Protein AF-A0A0R3X7F3-F1 (afdb_monomer)

Mean predicted aligned error: 5.24 Å

Foldseek 3Di:
DDDLVPDPDDDDDDDPDQVVQLVRPQKDFDQDPNDTDIDGHGSVSVVVVVVVVVVVVVVVVVVVVVVVVVVD

Radius of gyration: 18.01 Å; Cα contacts (8 Å, |Δi|>4): 47; chains: 1; bounding box: 44×20×51 Å

Structure (mmCIF, N/CA/C/O backbone):
data_AF-A0A0R3X7F3-F1
#
_entry.id   AF-A0A0R3X7F3-F1
#
loop_
_atom_site.group_PDB
_atom_site.id
_atom_site.type_symbol
_atom_site.label_atom_id
_atom_site.label_alt_id
_atom_site.label_comp_id
_atom_site.label_asym_id
_atom_site.label_entity_id
_atom_site.label_seq_id
_atom_site.pdbx_PDB_ins_code
_atom_site.Cartn_x
_atom_site.Cartn_y
_atom_site.Cartn_z
_atom_site.occupancy
_atom_site.B_iso_or_equiv
_atom_site.auth_seq_id
_atom_site.auth_comp_id
_atom_site.auth_asym_id
_atom_site.auth_atom_id
_atom_site.pdbx_PDB_model_num
ATOM 1 N N . MET A 1 1 ? -20.841 8.262 17.320 1.00 46.53 1 MET A N 1
ATOM 2 C CA . MET A 1 1 ? -19.604 8.218 16.514 1.00 46.53 1 MET A CA 1
ATOM 3 C C . MET A 1 1 ? -19.111 6.780 16.558 1.00 46.53 1 MET A C 1
ATOM 5 O O . MET A 1 1 ? -18.829 6.301 17.648 1.00 46.53 1 ME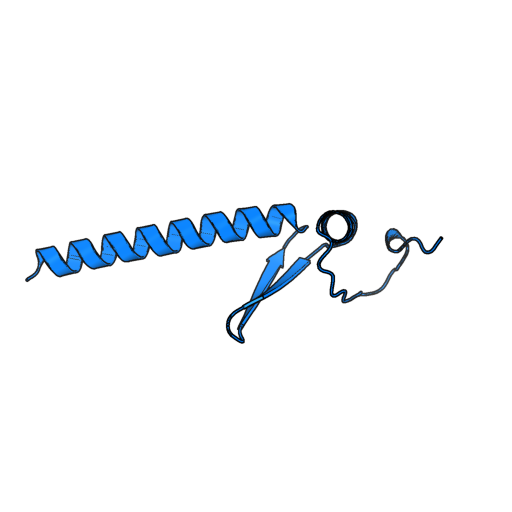T A O 1
ATOM 9 N N . LEU A 1 2 ? -19.163 6.051 15.441 1.00 55.44 2 LEU A N 1
ATOM 10 C CA . LEU A 1 2 ? -18.667 4.671 15.373 1.00 55.44 2 LEU A CA 1
ATOM 11 C C . LEU A 1 2 ? -17.136 4.730 15.329 1.00 55.44 2 LEU A C 1
ATOM 13 O O . LEU A 1 2 ? -16.579 5.281 14.385 1.00 55.44 2 LEU A O 1
ATOM 17 N N . SER A 1 3 ? -16.468 4.227 16.366 1.00 67.62 3 SER A N 1
ATOM 18 C CA . SER A 1 3 ? -15.012 4.060 16.373 1.00 67.62 3 SER A CA 1
ATOM 19 C C . SER A 1 3 ? -14.690 2.710 15.738 1.00 67.62 3 SER A C 1
ATOM 21 O O . SER A 1 3 ? -14.875 1.662 16.360 1.00 67.62 3 SER A O 1
ATOM 23 N N . PHE A 1 4 ? -14.242 2.732 14.482 1.00 69.88 4 PHE A N 1
ATOM 24 C CA . PHE A 1 4 ? -13.817 1.524 13.766 1.00 69.88 4 PHE A CA 1
ATOM 25 C C . PHE A 1 4 ? -12.610 0.845 14.432 1.00 69.88 4 PHE A C 1
ATOM 27 O O . PHE A 1 4 ? -12.466 -0.369 14.339 1.00 69.88 4 PHE A O 1
ATOM 34 N N . GLU A 1 5 ? -11.816 1.599 15.194 1.00 68.12 5 GLU A N 1
ATOM 35 C CA . GLU A 1 5 ? -10.659 1.112 15.959 1.00 68.12 5 GLU A CA 1
ATOM 36 C C . GLU A 1 5 ? -11.035 0.111 17.064 1.00 68.12 5 GLU A C 1
ATOM 38 O O . GLU A 1 5 ? -10.211 -0.688 17.500 1.00 68.12 5 GLU A O 1
ATOM 43 N N . THR A 1 6 ? -12.289 0.129 17.529 1.00 79.25 6 THR A N 1
ATOM 44 C CA . THR A 1 6 ? -12.763 -0.766 18.602 1.00 79.25 6 THR A CA 1
ATOM 45 C C . THR A 1 6 ? -13.318 -2.098 18.094 1.00 79.25 6 THR A C 1
ATOM 47 O O . THR A 1 6 ? -13.682 -2.966 18.896 1.00 79.25 6 THR A O 1
ATOM 50 N N . TRP A 1 7 ? -13.390 -2.287 16.773 1.00 85.50 7 TRP A N 1
ATOM 51 C CA . TRP A 1 7 ? -13.901 -3.515 16.178 1.00 85.50 7 TRP A CA 1
ATOM 52 C C . TRP A 1 7 ? -12.895 -4.659 16.334 1.00 85.50 7 TRP A C 1
ATOM 54 O O . TRP A 1 7 ? -11.754 -4.573 15.896 1.00 85.50 7 TRP A O 1
ATOM 64 N N . LYS A 1 8 ? -13.323 -5.764 16.955 1.00 86.50 8 LYS A N 1
ATOM 65 C CA . LYS A 1 8 ? -12.446 -6.914 17.253 1.00 86.50 8 LYS A CA 1
ATOM 66 C C . LYS A 1 8 ? -12.354 -7.948 16.125 1.00 86.50 8 LYS A C 1
ATOM 68 O O . LYS A 1 8 ? -11.622 -8.923 16.261 1.00 86.50 8 LYS A O 1
ATOM 73 N N . GLY A 1 9 ? -13.147 -7.791 15.067 1.00 89.88 9 GLY A N 1
ATOM 74 C CA . GLY A 1 9 ? -13.192 -8.717 13.937 1.00 89.88 9 GLY A CA 1
ATOM 75 C C . GLY A 1 9 ? -12.392 -8.229 12.731 1.00 89.88 9 GLY A C 1
ATOM 76 O O . GLY A 1 9 ? -11.799 -7.155 12.744 1.00 89.88 9 GLY A O 1
ATOM 77 N N . ILE A 1 10 ? -12.435 -9.009 11.653 1.00 92.25 10 ILE A N 1
ATOM 78 C CA . ILE A 1 10 ? -11.945 -8.569 10.343 1.00 92.25 10 ILE A CA 1
ATOM 79 C C . ILE A 1 10 ? -12.998 -7.652 9.723 1.00 92.25 10 ILE A C 1
ATOM 81 O O . ILE A 1 10 ? -14.196 -7.941 9.778 1.00 92.25 10 ILE A O 1
ATOM 85 N N . MET A 1 11 ? -12.547 -6.553 9.129 1.00 91.75 11 MET A N 1
ATOM 86 C CA . MET A 1 11 ? -13.384 -5.637 8.371 1.00 91.75 11 MET A CA 1
ATOM 87 C C . MET A 1 11 ? -12.785 -5.475 6.977 1.00 91.75 11 MET A C 1
ATOM 89 O O . MET A 1 11 ? -11.598 -5.197 6.841 1.00 91.75 11 MET A O 1
ATOM 93 N N . VAL A 1 12 ? -13.614 -5.648 5.949 1.00 94.38 12 VAL A N 1
ATOM 94 C CA . VAL A 1 12 ? -13.244 -5.329 4.568 1.00 94.38 12 VAL A CA 1
ATOM 95 C C . VAL A 1 12 ? -13.939 -4.032 4.203 1.00 94.38 12 VAL A C 1
ATOM 97 O O . VAL A 1 12 ? -15.165 -3.942 4.281 1.00 94.38 12 VAL A O 1
ATOM 100 N N . VAL A 1 13 ? -13.153 -3.029 3.824 1.00 93.94 13 VAL A N 1
ATOM 101 C CA . VAL A 1 13 ? -13.660 -1.708 3.454 1.00 93.94 13 VAL A CA 1
ATOM 102 C C . VAL A 1 13 ? -13.184 -1.357 2.056 1.00 93.94 13 VAL A C 1
ATOM 104 O O . VAL A 1 13 ? -12.028 -1.586 1.711 1.00 93.94 13 VAL A O 1
ATOM 107 N N . VAL A 1 14 ? -14.083 -0.781 1.262 1.00 95.31 14 VAL A N 1
ATOM 108 C CA . VAL A 1 14 ? -13.768 -0.188 -0.037 1.00 95.31 14 VAL A CA 1
ATOM 109 C C . VAL A 1 14 ? -14.009 1.308 0.086 1.00 95.31 14 VAL A C 1
ATOM 111 O O . VAL A 1 14 ? -15.119 1.737 0.395 1.00 95.31 14 VAL A O 1
ATOM 114 N N . SER A 1 15 ? -12.960 2.098 -0.114 1.00 94.81 15 SER A N 1
ATOM 115 C CA . SER A 1 15 ? -13.018 3.556 -0.067 1.00 94.81 15 SER A CA 1
ATOM 116 C C . SER A 1 15 ? -12.043 4.148 -1.077 1.00 94.81 15 SER A C 1
ATOM 118 O O . SER A 1 15 ? -11.039 3.526 -1.419 1.00 94.81 15 SER A O 1
ATOM 120 N N . HIS A 1 16 ? -12.339 5.360 -1.533 1.00 93.69 16 HIS A N 1
ATOM 121 C CA . HIS A 1 16 ? -11.416 6.190 -2.308 1.00 93.69 16 HIS A CA 1
ATOM 122 C C . HIS A 1 16 ? -10.780 7.308 -1.459 1.00 93.69 16 HIS A C 1
ATOM 124 O O . HIS A 1 16 ? -9.959 8.067 -1.967 1.00 93.69 16 HIS A O 1
ATOM 130 N N . ASP A 1 17 ? -11.150 7.421 -0.179 1.00 96.12 17 ASP A N 1
ATOM 131 C CA . ASP A 1 17 ? -10.578 8.392 0.757 1.00 96.12 17 ASP A CA 1
ATOM 132 C C . ASP A 1 17 ? -9.278 7.846 1.365 1.00 96.12 17 ASP A C 1
ATOM 134 O O . ASP A 1 17 ? -9.284 6.906 2.162 1.00 96.12 17 ASP A O 1
ATOM 138 N N . GLN A 1 18 ? -8.161 8.459 0.981 1.00 95.25 18 GLN A N 1
ATOM 139 C CA . GLN A 1 18 ? -6.820 8.051 1.397 1.00 95.25 18 GLN A CA 1
ATOM 140 C C . GLN A 1 18 ? -6.572 8.287 2.889 1.00 95.25 18 GLN A C 1
ATOM 142 O O . GLN A 1 18 ? -5.956 7.448 3.538 1.00 95.25 18 GLN A O 1
ATOM 147 N N . ALA A 1 19 ? -7.069 9.395 3.452 1.00 95.50 19 ALA A N 1
ATOM 148 C CA . ALA A 1 19 ? -6.868 9.720 4.863 1.00 95.50 19 ALA A CA 1
ATOM 149 C C . ALA A 1 19 ? -7.625 8.735 5.757 1.00 95.50 19 ALA A C 1
ATOM 151 O O . ALA A 1 19 ? -7.100 8.269 6.767 1.00 95.50 19 ALA A O 1
ATOM 152 N N . PHE A 1 20 ? -8.839 8.367 5.346 1.00 94.00 20 PHE A N 1
ATOM 153 C CA . PHE A 1 20 ? -9.605 7.323 6.011 1.00 94.00 20 PHE A CA 1
ATOM 154 C C . PHE A 1 20 ? -8.897 5.9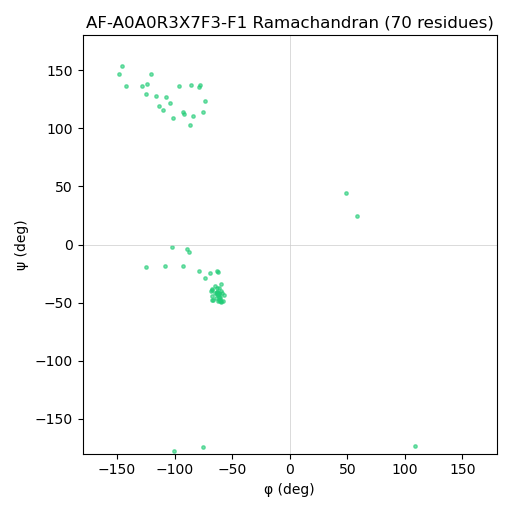65 5.946 1.00 94.00 20 PHE A C 1
ATOM 156 O O . PHE A 1 20 ? -8.742 5.317 6.977 1.00 94.00 20 PHE A O 1
ATOM 163 N N . LEU A 1 21 ? -8.435 5.543 4.762 1.00 95.00 21 LEU A N 1
ATOM 164 C CA . LEU A 1 21 ? -7.717 4.274 4.616 1.00 95.00 21 LEU A CA 1
ATOM 165 C C . LEU A 1 21 ? -6.425 4.259 5.438 1.00 95.00 21 LEU A C 1
ATOM 167 O O . LEU A 1 21 ? -6.173 3.275 6.122 1.00 95.00 21 LEU A O 1
ATOM 171 N N . ASN A 1 22 ? -5.664 5.354 5.452 1.00 95.94 22 ASN A N 1
ATOM 172 C CA . ASN A 1 22 ? -4.479 5.471 6.301 1.00 95.94 22 ASN A CA 1
ATOM 173 C C . ASN A 1 22 ? -4.789 5.331 7.792 1.00 95.94 22 ASN A C 1
ATOM 175 O O . ASN A 1 22 ? -3.980 4.788 8.534 1.00 95.94 22 ASN A O 1
ATOM 179 N N . ALA A 1 23 ? -5.951 5.805 8.243 1.00 93.50 23 ALA A N 1
ATOM 180 C CA . ALA A 1 23 ? -6.314 5.745 9.652 1.00 93.50 23 ALA A CA 1
ATOM 181 C C . ALA A 1 23 ? -6.698 4.332 10.128 1.00 93.50 23 ALA A C 1
ATOM 183 O O . ALA A 1 23 ? -6.536 4.037 11.310 1.00 93.50 23 ALA A O 1
ATOM 184 N N . ILE A 1 24 ? -7.235 3.473 9.251 1.00 92.69 24 ILE A N 1
ATOM 185 C CA . ILE A 1 24 ? -7.848 2.199 9.677 1.00 92.69 24 ILE A CA 1
ATOM 186 C C . ILE A 1 24 ? -7.288 0.942 9.004 1.00 92.69 24 ILE A C 1
ATOM 188 O O . ILE A 1 24 ? -7.527 -0.160 9.502 1.00 92.69 24 ILE A O 1
ATOM 192 N N . ALA A 1 25 ? -6.621 1.065 7.856 1.00 94.56 25 ALA A N 1
ATOM 193 C CA . ALA A 1 25 ? -6.177 -0.089 7.088 1.00 94.56 25 ALA A CA 1
ATOM 194 C C . ALA A 1 25 ? -4.902 -0.688 7.688 1.00 94.56 25 ALA A C 1
ATOM 196 O O . ALA A 1 25 ? -3.950 0.011 8.024 1.00 94.56 25 ALA A O 1
ATOM 197 N N . THR A 1 26 ? -4.886 -2.011 7.791 1.00 95.81 26 THR A N 1
ATOM 198 C CA . THR A 1 26 ? -3.718 -2.804 8.204 1.00 95.81 26 THR A CA 1
ATOM 199 C C . THR A 1 26 ? -3.105 -3.581 7.040 1.00 95.81 26 THR A C 1
ATOM 201 O O . THR A 1 26 ? -1.947 -4.002 7.111 1.00 95.81 26 THR A O 1
ATOM 204 N N . ASP A 1 27 ? -3.881 -3.744 5.970 1.00 97.19 27 ASP A N 1
ATOM 205 C CA . ASP A 1 27 ? -3.528 -4.366 4.705 1.00 97.19 27 ASP A CA 1
ATOM 206 C C . ASP A 1 27 ? -4.321 -3.670 3.584 1.00 97.19 27 ASP A C 1
ATOM 208 O O . ASP A 1 27 ? -5.478 -3.281 3.778 1.00 97.19 27 ASP A O 1
ATOM 212 N N . ILE A 1 28 ? -3.730 -3.564 2.394 1.00 97.81 28 ILE A N 1
ATOM 213 C CA . ILE A 1 28 ? -4.376 -3.053 1.183 1.00 97.81 28 ILE A CA 1
ATOM 214 C C . ILE A 1 28 ? -4.450 -4.169 0.147 1.00 97.81 28 ILE A C 1
ATOM 216 O O . ILE A 1 28 ? -3.443 -4.776 -0.214 1.00 97.81 28 ILE A O 1
ATOM 220 N N . ILE A 1 29 ? -5.650 -4.409 -0.377 1.00 97.31 29 ILE A N 1
ATOM 221 C CA . ILE A 1 29 ? -5.855 -5.244 -1.561 1.00 97.31 29 ILE A CA 1
ATOM 222 C C . ILE A 1 29 ? -6.059 -4.307 -2.749 1.00 97.31 29 ILE A C 1
ATOM 224 O O . ILE A 1 29 ? -7.089 -3.645 -2.867 1.00 97.31 29 ILE A O 1
ATOM 228 N N . HIS A 1 30 ? -5.071 -4.249 -3.634 1.00 96.50 30 HIS A N 1
ATOM 229 C CA . HIS A 1 30 ? -5.098 -3.414 -4.823 1.00 96.50 30 HIS A CA 1
ATOM 230 C C . HIS A 1 30 ? -5.649 -4.209 -6.011 1.00 96.50 30 HIS A C 1
ATOM 232 O O . HIS A 1 30 ? -5.036 -5.175 -6.468 1.00 96.50 30 HIS A O 1
ATOM 238 N N . LEU A 1 31 ? -6.817 -3.795 -6.509 1.00 95.00 31 LEU A N 1
ATOM 239 C CA . LEU A 1 31 ? -7.440 -4.355 -7.7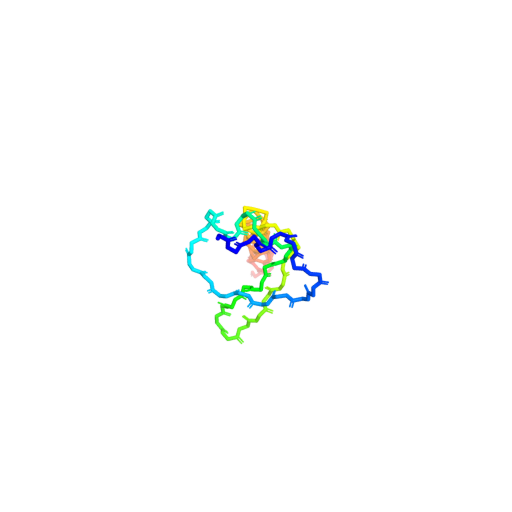05 1.00 95.00 31 LEU A CA 1
ATOM 240 C C . LEU A 1 31 ? -7.018 -3.555 -8.941 1.00 95.00 31 LEU A C 1
ATOM 242 O O . LEU A 1 31 ? -7.440 -2.415 -9.122 1.00 95.00 31 LEU A O 1
ATOM 246 N N . VAL A 1 32 ? -6.235 -4.171 -9.824 1.00 93.19 32 VAL A N 1
ATOM 247 C CA . VAL A 1 32 ? -5.814 -3.570 -11.096 1.00 93.19 32 VAL A CA 1
ATOM 248 C C . VAL A 1 32 ? -5.789 -4.624 -12.197 1.00 93.19 32 VAL A C 1
ATOM 250 O O . VAL A 1 32 ? -5.327 -5.738 -11.980 1.00 93.19 32 VAL A O 1
ATOM 253 N N . ALA A 1 33 ? -6.306 -4.295 -13.386 1.00 94.25 33 ALA A N 1
ATOM 254 C CA . ALA A 1 33 ? -6.313 -5.193 -14.550 1.00 94.25 33 ALA A CA 1
ATOM 255 C C . ALA A 1 33 ? -6.829 -6.622 -14.245 1.00 94.25 33 ALA A C 1
ATOM 257 O O . ALA A 1 33 ? -6.234 -7.614 -14.666 1.00 94.25 33 ALA A O 1
ATOM 258 N N . ASN A 1 34 ? -7.933 -6.723 -13.493 1.00 95.75 34 ASN A N 1
ATOM 259 C CA . ASN A 1 34 ? -8.525 -7.984 -13.018 1.00 95.75 34 ASN A CA 1
ATOM 260 C C . ASN A 1 34 ? -7.584 -8.858 -12.164 1.00 95.75 34 ASN A C 1
ATOM 262 O O . ASN A 1 34 ? -7.771 -10.071 -12.081 1.00 95.75 34 ASN A O 1
ATOM 266 N N . ARG A 1 35 ? -6.583 -8.255 -11.517 1.00 95.12 35 ARG A N 1
ATOM 267 C CA . ARG A 1 35 ? -5.684 -8.908 -10.560 1.00 95.12 35 ARG A CA 1
ATOM 268 C C . ARG A 1 35 ? -5.776 -8.241 -9.198 1.00 95.12 35 ARG A C 1
ATOM 270 O O . ARG A 1 35 ? -5.994 -7.035 -9.113 1.00 95.12 35 ARG A O 1
ATOM 277 N N . LEU A 1 36 ? -5.613 -9.047 -8.155 1.00 96.19 36 LEU A N 1
ATOM 278 C CA . LEU A 1 36 ? -5.583 -8.605 -6.767 1.00 96.19 36 LEU A CA 1
ATOM 279 C C . LEU A 1 36 ? -4.160 -8.770 -6.241 1.00 96.19 36 LEU A C 1
ATOM 281 O O . LEU A 1 36 ? -3.680 -9.896 -6.125 1.00 96.19 36 LEU A O 1
ATOM 285 N N . ASP A 1 37 ? -3.525 -7.653 -5.908 1.00 95.50 37 ASP A N 1
ATOM 286 C CA . ASP A 1 37 ? -2.216 -7.620 -5.263 1.00 95.50 37 ASP A CA 1
ATOM 287 C C . ASP A 1 37 ? -2.396 -7.190 -3.804 1.00 95.50 37 ASP A C 1
ATOM 289 O O . ASP A 1 37 ? -3.023 -6.165 -3.527 1.00 95.50 37 ASP A O 1
ATOM 293 N N . ALA A 1 38 ? -1.868 -7.973 -2.865 1.00 96.94 38 ALA A N 1
ATOM 294 C CA . ALA A 1 38 ? -1.953 -7.671 -1.440 1.00 96.94 38 ALA A CA 1
ATOM 295 C C . ALA A 1 38 ? -0.684 -6.966 -0.946 1.00 96.94 38 ALA A C 1
ATOM 297 O O . ALA A 1 38 ? 0.432 -7.391 -1.248 1.00 96.94 38 ALA A O 1
ATOM 298 N N . TYR A 1 39 ? -0.869 -5.924 -0.141 1.00 97.81 39 TYR A N 1
ATOM 299 C CA . TYR A 1 39 ? 0.186 -5.130 0.475 1.00 97.81 39 TYR A CA 1
ATOM 300 C C . TYR A 1 39 ? -0.063 -5.035 1.976 1.00 97.81 39 TYR A C 1
ATOM 302 O O . TYR A 1 39 ? -1.191 -4.811 2.409 1.00 97.81 39 TYR A O 1
ATOM 310 N N . ARG A 1 40 ? 0.996 -5.195 2.772 1.00 97.06 40 ARG A N 1
ATOM 311 C CA . ARG A 1 40 ? 0.932 -5.036 4.227 1.00 97.06 40 ARG A CA 1
ATOM 312 C C . ARG A 1 40 ? 1.126 -3.568 4.595 1.00 97.06 40 ARG A C 1
ATOM 314 O O . ARG A 1 40 ? 2.052 -2.941 4.085 1.00 97.06 40 ARG A O 1
ATOM 321 N N . GLY A 1 41 ? 0.330 -3.073 5.537 1.00 96.12 41 GLY A N 1
ATOM 322 C CA . GLY A 1 41 ? 0.406 -1.700 6.028 1.00 96.12 41 GLY A CA 1
ATOM 323 C C . GLY A 1 41 ? -0.769 -0.838 5.582 1.00 96.12 41 GLY A C 1
ATOM 324 O O . GLY A 1 41 ? -1.745 -1.322 5.008 1.00 96.12 41 GLY A O 1
ATOM 325 N N . ASP A 1 42 ? -0.654 0.444 5.902 1.00 96.88 42 ASP A N 1
ATOM 326 C CA . ASP A 1 42 ? -1.623 1.474 5.551 1.00 96.88 42 ASP A CA 1
ATOM 327 C C . ASP A 1 42 ? -1.540 1.865 4.060 1.00 96.88 42 ASP A C 1
ATOM 329 O O . ASP A 1 42 ? -0.835 1.247 3.251 1.00 96.88 42 ASP A O 1
ATOM 333 N N . TYR A 1 43 ? -2.302 2.886 3.670 1.00 97.19 43 TYR A N 1
ATOM 334 C CA . TYR A 1 43 ? -2.357 3.336 2.284 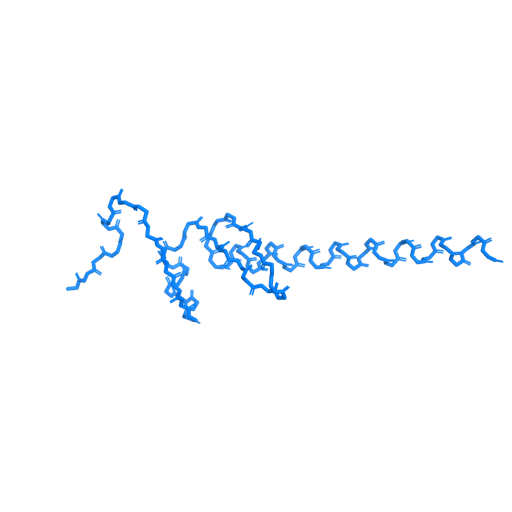1.00 97.19 43 TYR A CA 1
ATOM 335 C C . TYR A 1 43 ? -1.030 3.966 1.822 1.00 97.19 43 TYR A C 1
ATOM 337 O O . TYR A 1 43 ? -0.585 3.689 0.708 1.00 97.19 43 TYR A O 1
ATOM 345 N N . ASP A 1 44 ? -0.351 4.745 2.663 1.00 97.81 44 ASP A N 1
ATOM 346 C CA . ASP A 1 44 ? 0.947 5.349 2.338 1.00 97.81 44 ASP A CA 1
ATOM 347 C C . ASP A 1 44 ? 2.038 4.290 2.137 1.00 97.81 44 ASP A C 1
ATOM 349 O O . ASP A 1 44 ? 2.839 4.382 1.200 1.00 97.81 44 ASP A O 1
ATOM 353 N N . ALA A 1 45 ? 2.070 3.263 2.990 1.00 97.88 45 ALA A N 1
ATOM 354 C CA . ALA A 1 45 ? 2.965 2.122 2.838 1.00 97.88 45 ALA A CA 1
ATOM 355 C C . ALA A 1 45 ? 2.698 1.372 1.526 1.00 97.88 45 ALA A C 1
ATOM 357 O O . ALA A 1 45 ? 3.642 1.033 0.807 1.00 97.88 45 ALA A O 1
ATOM 358 N N .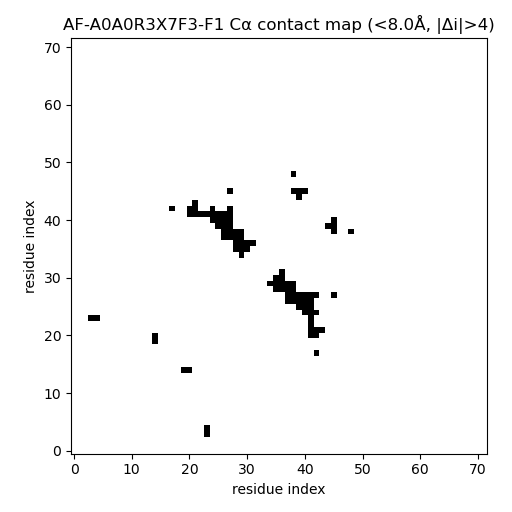 PHE A 1 46 ? 1.423 1.173 1.174 1.00 97.62 46 PHE A N 1
ATOM 359 C CA . PHE A 1 46 ? 1.027 0.606 -0.115 1.00 97.62 46 PHE A CA 1
ATOM 360 C C . PHE A 1 46 ? 1.556 1.430 -1.297 1.00 97.62 46 PHE A C 1
ATOM 362 O O . PHE A 1 46 ? 2.146 0.856 -2.215 1.00 97.62 46 PHE A O 1
ATOM 369 N N . VAL A 1 47 ? 1.376 2.755 -1.285 1.00 97.12 47 VAL A N 1
ATOM 370 C CA . VAL A 1 47 ? 1.822 3.629 -2.382 1.00 97.12 47 VAL A CA 1
ATOM 371 C C . VAL A 1 47 ? 3.330 3.510 -2.584 1.00 97.12 47 VAL A C 1
ATOM 373 O O . VAL A 1 47 ? 3.768 3.249 -3.704 1.00 97.12 47 VAL A O 1
ATOM 376 N N . LYS A 1 48 ? 4.113 3.597 -1.502 1.00 97.94 48 LYS A N 1
ATOM 377 C CA . LYS A 1 48 ? 5.577 3.456 -1.558 1.00 97.94 48 LYS A CA 1
ATOM 378 C C . LYS A 1 48 ? 5.999 2.095 -2.104 1.00 97.94 48 LYS A C 1
ATOM 380 O O . LYS A 1 48 ? 6.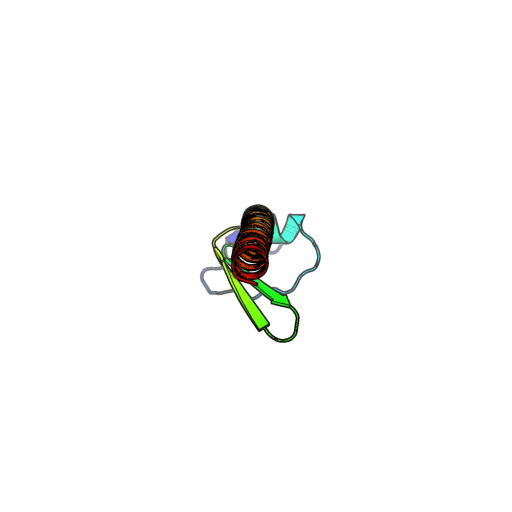783 2.024 -3.046 1.00 97.94 48 LYS A O 1
ATOM 385 N N . ALA A 1 49 ? 5.431 1.013 -1.569 1.00 97.56 49 A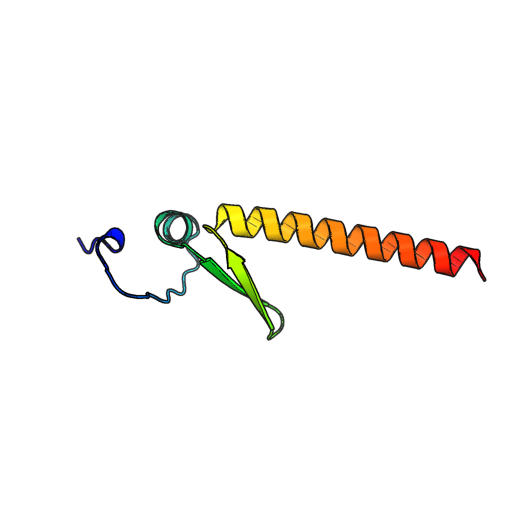LA A N 1
ATOM 386 C CA . ALA A 1 49 ? 5.745 -0.341 -2.017 1.00 97.56 49 ALA A CA 1
ATOM 387 C C . ALA A 1 49 ? 5.394 -0.556 -3.499 1.00 97.56 49 ALA A C 1
ATOM 389 O O . ALA A 1 49 ? 6.118 -1.235 -4.229 1.00 97.56 49 ALA A O 1
ATOM 390 N N . ARG A 1 50 ? 4.289 0.033 -3.970 1.00 96.12 50 ARG A N 1
ATOM 391 C CA . ARG A 1 50 ? 3.887 -0.019 -5.378 1.00 96.12 50 ARG A CA 1
ATOM 392 C C . ARG A 1 50 ? 4.852 0.756 -6.274 1.00 96.12 50 ARG A C 1
ATOM 394 O O . ARG A 1 50 ? 5.201 0.247 -7.335 1.00 96.12 50 ARG A O 1
ATOM 401 N N . GLU A 1 51 ? 5.267 1.955 -5.879 1.00 97.00 51 GLU A N 1
ATOM 402 C CA . GLU A 1 51 ? 6.243 2.755 -6.631 1.00 97.00 51 GLU A CA 1
ATOM 403 C C . GLU A 1 51 ? 7.586 2.030 -6.754 1.00 97.00 51 GLU A C 1
ATOM 405 O O . GLU A 1 51 ? 8.102 1.879 -7.861 1.00 97.00 51 GLU A O 1
ATOM 410 N N . GLU A 1 52 ? 8.107 1.494 -5.649 1.00 97.31 52 GLU A N 1
ATOM 411 C CA . GLU A 1 52 ? 9.339 0.701 -5.651 1.00 97.31 52 GLU A CA 1
ATOM 412 C C . GLU A 1 52 ? 9.229 -0.528 -6.561 1.00 97.31 52 GLU A C 1
ATOM 414 O O . GLU A 1 52 ? 10.155 -0.819 -7.322 1.00 97.31 52 GLU A O 1
ATOM 419 N N . ARG A 1 53 ? 8.083 -1.224 -6.540 1.00 95.25 53 ARG A N 1
ATOM 420 C CA . ARG A 1 53 ? 7.836 -2.374 -7.418 1.00 95.25 53 ARG A CA 1
ATOM 421 C C . ARG A 1 53 ? 7.902 -1.982 -8.893 1.00 95.25 53 ARG A C 1
ATOM 423 O O . ARG A 1 53 ? 8.605 -2.639 -9.653 1.00 95.25 53 ARG A O 1
ATOM 430 N N . LEU A 1 54 ? 7.222 -0.905 -9.286 1.00 94.94 54 LEU A N 1
ATOM 431 C CA . LEU A 1 54 ? 7.209 -0.432 -10.675 1.00 94.94 54 LEU A CA 1
ATOM 432 C C . LEU A 1 54 ? 8.607 -0.011 -11.148 1.00 94.94 54 LEU A C 1
ATOM 434 O O . LEU A 1 54 ? 9.009 -0.352 -12.258 1.00 94.94 54 LEU A O 1
ATOM 438 N N . LEU A 1 55 ? 9.375 0.667 -10.291 1.00 97.19 55 LEU A N 1
ATOM 439 C CA . LEU A 1 55 ? 10.761 1.040 -10.587 1.00 97.19 55 LEU A CA 1
ATOM 440 C C . LEU A 1 55 ? 11.673 -0.186 -10.736 1.00 97.19 55 LEU A C 1
ATOM 442 O O . LEU A 1 55 ? 12.603 -0.176 -11.542 1.00 97.19 55 LEU A O 1
ATOM 446 N N . ASN A 1 56 ? 11.448 -1.245 -9.956 1.00 97.19 56 ASN A N 1
ATOM 447 C CA . ASN A 1 56 ? 12.189 -2.500 -10.097 1.00 97.19 56 ASN A CA 1
ATOM 448 C C . ASN A 1 56 ? 11.843 -3.203 -11.413 1.00 97.19 56 ASN A C 1
ATOM 450 O O . ASN A 1 56 ? 12.751 -3.563 -12.159 1.00 97.19 56 ASN A O 1
ATOM 454 N N . GLU A 1 57 ? 10.550 -3.323 -11.725 1.00 95.69 57 GLU A N 1
ATOM 455 C CA . GLU A 1 57 ? 10.052 -3.922 -12.969 1.00 95.69 57 GLU A CA 1
ATOM 456 C C . GLU A 1 57 ? 10.620 -3.202 -14.207 1.00 95.69 57 GLU A C 1
ATOM 458 O O . GLU A 1 57 ? 11.081 -3.847 -15.152 1.00 95.69 57 GLU A O 1
ATOM 463 N N . GLU A 1 58 ? 10.655 -1.866 -14.194 1.00 96.94 58 GLU A N 1
ATOM 464 C CA . GLU A 1 58 ? 11.236 -1.069 -15.278 1.00 96.94 58 GLU A CA 1
ATOM 465 C C . GLU A 1 58 ? 12.745 -1.315 -15.429 1.00 96.94 58 GLU A C 1
ATOM 467 O O . GLU A 1 58 ? 13.231 -1.548 -16.540 1.00 96.94 58 GLU A O 1
ATOM 472 N N . ARG A 1 59 ? 13.498 -1.315 -14.320 1.00 97.06 59 ARG A N 1
ATOM 473 C CA . ARG A 1 59 ? 14.947 -1.581 -14.337 1.00 97.06 59 ARG A CA 1
ATOM 474 C C . ARG A 1 59 ? 15.269 -2.966 -14.889 1.00 97.06 59 ARG A C 1
ATOM 476 O O . ARG A 1 59 ? 16.168 -3.096 -15.719 1.00 97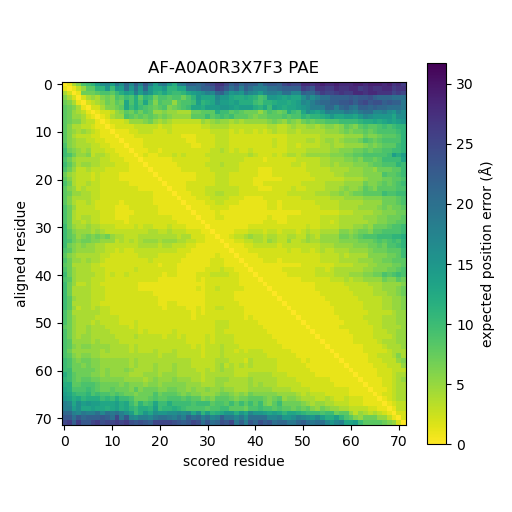.06 59 ARG A O 1
ATOM 483 N N . GLU A 1 60 ? 14.536 -3.986 -14.453 1.00 96.81 60 GLU A N 1
ATOM 484 C CA . GLU A 1 60 ? 14.702 -5.359 -14.934 1.00 96.81 60 GLU A CA 1
ATOM 485 C C . GLU A 1 60 ? 14.386 -5.477 -16.426 1.00 96.81 60 GLU A C 1
ATOM 487 O O . GLU A 1 60 ? 15.139 -6.109 -17.169 1.00 96.81 60 GLU A O 1
ATOM 492 N N . TYR A 1 61 ? 13.316 -4.826 -16.887 1.00 96.00 61 TYR A N 1
ATOM 493 C CA . TYR A 1 61 ? 12.953 -4.797 -18.301 1.00 96.00 61 TYR A CA 1
ATOM 494 C C . TYR A 1 61 ? 14.053 -4.168 -19.168 1.00 96.00 61 TYR A C 1
ATOM 496 O O . TYR A 1 61 ? 14.443 -4.740 -20.190 1.00 96.00 61 TYR A O 1
ATOM 504 N N . LEU A 1 62 ? 14.588 -3.014 -18.756 1.00 97.00 62 LEU A N 1
ATOM 505 C CA . LEU A 1 62 ? 15.659 -2.332 -19.484 1.00 97.00 62 LEU A CA 1
ATOM 506 C C . LEU A 1 62 ? 16.941 -3.170 -19.535 1.00 97.00 62 LEU A C 1
ATOM 508 O O . LEU A 1 62 ? 17.556 -3.267 -20.597 1.00 97.00 62 LEU A O 1
ATOM 512 N N . ALA A 1 63 ? 17.314 -3.816 -18.426 1.00 95.25 63 ALA A N 1
ATOM 513 C CA . ALA A 1 63 ? 18.474 -4.704 -18.375 1.00 95.25 63 ALA A CA 1
ATOM 514 C C . ALA A 1 63 ? 18.318 -5.901 -19.328 1.00 95.25 63 ALA A C 1
ATOM 516 O O . ALA A 1 63 ? 19.223 -6.198 -20.106 1.00 95.25 63 ALA A O 1
ATOM 517 N N . GLN A 1 64 ? 17.144 -6.544 -19.333 1.00 95.31 64 GLN A N 1
ATOM 518 C CA . GLN A 1 64 ? 16.849 -7.656 -20.245 1.00 95.31 64 GLN A CA 1
ATOM 519 C C . GLN A 1 64 ? 16.865 -7.228 -21.715 1.00 95.31 64 GLN A C 1
ATOM 521 O O . GLN A 1 64 ? 17.293 -7.995 -22.578 1.00 95.31 64 GLN A O 1
ATOM 526 N N . LYS A 1 65 ? 16.383 -6.018 -22.019 1.00 95.75 65 LYS A N 1
ATOM 527 C CA . LYS A 1 65 ? 16.396 -5.480 -23.380 1.00 95.75 65 LYS A CA 1
ATOM 528 C C . LYS A 1 65 ? 17.824 -5.214 -23.862 1.00 95.75 65 LYS A C 1
ATOM 530 O O . LYS A 1 65 ? 18.170 -5.653 -24.951 1.00 95.75 65 LYS A O 1
ATOM 535 N N . ALA A 1 66 ? 18.645 -4.560 -23.041 1.00 94.44 66 ALA A N 1
ATOM 536 C CA . ALA A 1 66 ? 20.036 -4.266 -23.382 1.00 94.44 66 ALA A CA 1
ATOM 537 C C . ALA A 1 66 ? 20.853 -5.543 -23.648 1.00 94.44 66 ALA A C 1
ATOM 539 O O . ALA A 1 66 ? 21.621 -5.585 -24.605 1.00 94.44 66 ALA A O 1
ATOM 540 N N . GLU A 1 67 ? 20.639 -6.595 -22.852 1.00 92.56 67 GLU A N 1
ATOM 541 C CA . GLU A 1 67 ? 21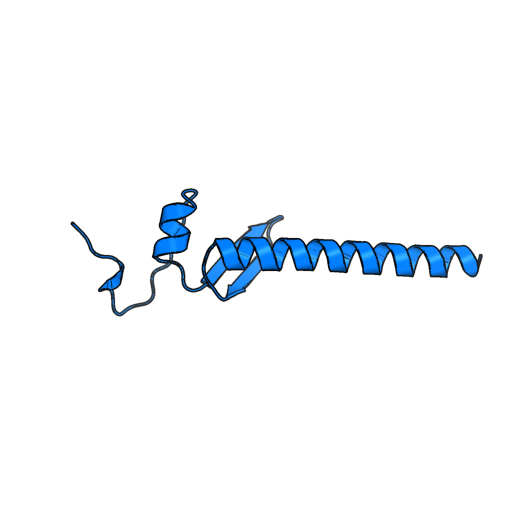.287 -7.896 -23.059 1.00 92.56 67 GLU A CA 1
ATOM 542 C C . GLU A 1 67 ? 20.892 -8.532 -24.400 1.00 92.56 67 GLU A C 1
ATOM 544 O O . GLU A 1 67 ? 21.739 -9.025 -25.141 1.00 92.56 67 GLU A O 1
ATOM 549 N N . ARG A 1 68 ? 19.600 -8.489 -24.752 1.00 90.62 68 ARG A N 1
ATOM 550 C CA . ARG A 1 68 ? 19.106 -9.015 -26.035 1.00 90.62 68 ARG A CA 1
ATOM 551 C C . ARG A 1 68 ? 19.690 -8.269 -27.229 1.00 90.62 68 ARG A C 1
ATOM 553 O O . ARG A 1 68 ? 20.047 -8.913 -28.212 1.00 90.62 68 ARG A O 1
ATOM 560 N N . ASP A 1 69 ? 19.789 -6.947 -27.128 1.00 89.62 69 ASP A N 1
ATOM 561 C CA . ASP A 1 69 ? 20.329 -6.095 -28.187 1.00 89.62 69 ASP A CA 1
ATOM 562 C C . ASP A 1 69 ? 21.848 -6.302 -28.372 1.00 89.62 69 ASP A C 1
ATOM 564 O O . ASP A 1 69 ? 22.359 -6.063 -29.459 1.00 89.62 69 ASP A O 1
ATOM 568 N N . HIS A 1 70 ? 22.579 -6.764 -27.347 1.00 84.81 70 HIS A N 1
ATOM 569 C CA . HIS A 1 70 ? 24.025 -7.021 -27.435 1.00 84.81 70 HIS A CA 1
ATOM 570 C C . HIS A 1 70 ? 24.389 -8.348 -28.129 1.00 84.81 70 HIS A C 1
ATOM 572 O O . HIS A 1 70 ? 25.511 -8.502 -28.608 1.00 84.81 70 HIS A O 1
ATOM 578 N N . ILE A 1 71 ? 23.468 -9.317 -28.156 1.00 81.38 71 ILE A N 1
ATOM 579 C CA . ILE A 1 71 ? 23.702 -10.668 -28.702 1.00 81.38 71 ILE A CA 1
ATOM 580 C C . ILE A 1 71 ? 23.299 -10.775 -30.189 1.00 81.38 71 ILE A C 1
ATOM 582 O O . ILE A 1 71 ? 23.736 -11.707 -30.869 1.00 81.38 71 ILE A O 1
ATOM 586 N N . GLN A 1 72 ? 22.474 -9.849 -30.696 1.00 56.00 72 GLN A N 1
ATOM 587 C CA . GLN A 1 72 ? 22.143 -9.731 -32.127 1.00 56.00 72 GLN A CA 1
ATOM 588 C C . GLN A 1 72 ? 23.210 -8.959 -32.903 1.00 56.00 72 GLN A C 1
ATOM 590 O O . GLN A 1 72 ? 23.456 -9.360 -34.063 1.00 56.00 72 GLN A O 1
#

InterPro domains:
  IPR027417 P-loop containing nucleoside triphosphate hydrolase [G3DSA:3.40.50.300] (2-72)
  IPR032781 ABC-transporter extension domain [PF12848] (29-72)
  IPR050611 ABCF protein [PTHR19211] (5-72)

Nearest PDB structures (foldseek):
  8buu-assembly1_9  TM=9.572E-01  e=2.116E-02  Neobacillus vireti
  5a49-assembly1_H  TM=2.972E-01  e=5.238E+00  Drosophila melanogaster
  7aor-assembly1_z  TM=2.472E-01  e=9.738E+00  Trypanosoma cruzi strain CL Brener

Organism: Hydatigena taeniaeformis (NCBI:txid6205)

Secondary structure (DSSP, 8-state):
---GGG--S------S-HHHHHHH-SEEEEEETTEEEEEES-HHHHHHHHHHHHHHHHHHHHHHHHHHHHH-

pLDDT: mean 91.74, std 10.35, range [46.53, 97.94]

Sequence (72 aa):
MLSFETWKGIMVVVSHDQAFLNAIATDIIHLVANRLDAYRGDYDAFVKAREERLLNEEREYLAQKAERDHIQ

Solvent-accessible surface area (backbone atoms only — not comparable to full-atom values): 4558 Å² total; per-residue (Å²): 133,89,64,74,88,74,58,90,67,92,82,90,83,88,77,89,53,61,71,62,39,45,73,71,37,64,55,42,76,47,78,54,96,94,40,80,48,80,35,76,32,28,48,67,51,37,52,53,55,49,52,54,48,53,56,49,54,51,53,53,51,52,52,55,49,55,55,56,66,71,77,109